Protein AF-U6DU14-F1 (afdb_monomer_lite)

InterPro domains:
  IPR022316 Tumour necrosis factor receptor 12 [PF12191] (1-95)
  IPR022316 Tumour necrosis factor receptor 12 [PR01962] (2-17)
  IPR022316 Tumour necrosis factor receptor 12 [PR01962] (23-33)
  IPR022316 Tumour necrosis factor receptor 12 [PR01962] (72-83)
  IPR022316 Tumour necrosis factor receptor 12 [PTHR32037] (1-95)
  IPR022316 Tumour necrosis factor receptor 12 [cd13413] (1-92)

Secondary structure (DSSP, 8-state):
-PPTTEEEETTTTEEEEGGGTTT--S-THHHHHHTS-----TTHHHHHHHHHHHHHHHHHHHHHHHHHHHHHHTTS------S----S-------

Structure (mmCIF, N/CA/C/O backbone):
data_AF-U6DU14-F1
#
_entry.id   AF-U6DU14-F1
#
loop_
_atom_site.group_PDB
_atom_site.id
_atom_site.type_symbol
_atom_site.label_atom_id
_atom_site.label_alt_id
_atom_site.label_comp_id
_atom_site.label_asym_id
_atom_site.label_entity_id
_atom_site.label_seq_id
_atom_site.pdbx_PDB_ins_code
_atom_site.Cartn_x
_atom_site.Cartn_y
_atom_site.Cartn_z
_atom_site.occupancy
_atom_site.B_iso_or_equiv
_atom_site.auth_seq_id
_atom_site.auth_comp_id
_atom_site.auth_asym_id
_atom_site.auth_atom_id
_atom_site.pdbx_PDB_model_num
ATOM 1 N N . PRO A 1 1 ? 17.130 5.815 -26.820 1.00 77.38 1 PRO A N 1
ATOM 2 C CA . PRO A 1 1 ? 16.693 5.488 -25.438 1.00 77.38 1 PRO A CA 1
ATOM 3 C C . PRO A 1 1 ? 15.840 4.215 -25.480 1.00 77.38 1 PRO A C 1
ATOM 5 O O . PRO A 1 1 ? 15.036 4.092 -26.400 1.00 77.38 1 PRO A O 1
ATOM 8 N N . CYS A 1 2 ? 16.055 3.267 -24.564 1.00 81.62 2 CYS A N 1
ATOM 9 C CA . CYS A 1 2 ? 15.315 2.000 -24.547 1.00 81.62 2 CYS A CA 1
ATOM 10 C C . CYS A 1 2 ? 13.856 2.193 -24.085 1.00 81.62 2 CYS A C 1
ATOM 12 O O . CYS A 1 2 ? 13.533 3.159 -23.389 1.00 81.62 2 CYS A O 1
ATOM 14 N N . SER A 1 3 ? 12.971 1.278 -24.487 1.00 82.06 3 SER A N 1
ATOM 15 C CA . SER A 1 3 ? 11.555 1.254 -24.092 1.00 82.06 3 SER A CA 1
ATOM 16 C C . SER A 1 3 ? 11.394 1.037 -22.580 1.00 82.06 3 SER A C 1
ATOM 18 O O . SER A 1 3 ? 12.269 0.457 -21.934 1.00 82.06 3 SER A O 1
ATOM 20 N N . ARG A 1 4 ? 10.263 1.453 -21.986 1.00 78.12 4 ARG A N 1
ATOM 21 C CA . ARG A 1 4 ? 9.996 1.164 -20.561 1.00 78.12 4 ARG A CA 1
ATOM 22 C C . ARG A 1 4 ? 10.038 -0.343 -20.299 1.00 78.12 4 ARG A C 1
ATOM 24 O O . ARG A 1 4 ? 9.453 -1.103 -21.060 1.00 78.12 4 ARG A O 1
ATOM 31 N N . GLY A 1 5 ? 10.693 -0.744 -19.209 1.00 79.88 5 GLY A N 1
ATOM 32 C CA . GLY A 1 5 ? 10.884 -2.158 -18.862 1.00 79.88 5 GLY A CA 1
ATOM 33 C C . GLY A 1 5 ? 12.048 -2.832 -19.594 1.00 79.88 5 GLY A C 1
ATOM 34 O O . GLY A 1 5 ? 12.283 -4.018 -19.392 1.00 79.88 5 GLY A O 1
ATOM 35 N N . SER A 1 6 ? 12.800 -2.082 -20.405 1.00 86.00 6 SER A N 1
ATOM 36 C CA . SER A 1 6 ? 14.050 -2.537 -21.007 1.00 86.00 6 SER A CA 1
ATOM 37 C C . SER A 1 6 ? 15.212 -1.645 -20.584 1.00 86.00 6 SER A C 1
ATOM 39 O O . SER A 1 6 ? 15.043 -0.449 -20.339 1.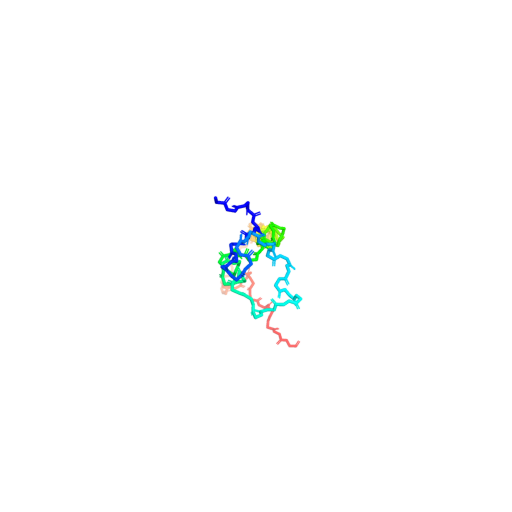00 86.00 6 SER A O 1
ATOM 41 N N . SER A 1 7 ? 16.395 -2.238 -20.499 1.00 87.44 7 SER A N 1
ATOM 42 C CA . SER A 1 7 ? 17.635 -1.574 -20.113 1.00 87.44 7 SER A CA 1
ATOM 43 C C . SER A 1 7 ? 18.699 -1.804 -21.177 1.00 87.44 7 SER A C 1
ATOM 45 O O . SER A 1 7 ? 18.679 -2.804 -21.899 1.00 87.44 7 SER A O 1
ATOM 47 N N . TRP A 1 8 ? 19.612 -0.850 -21.310 1.00 88.50 8 TRP A N 1
ATOM 48 C CA . TRP A 1 8 ? 20.711 -0.935 -22.262 1.00 88.50 8 TRP A CA 1
ATOM 49 C C . TRP A 1 8 ? 21.769 -1.930 -21.774 1.00 88.50 8 TRP A C 1
ATOM 51 O O . TRP A 1 8 ? 22.179 -1.880 -20.615 1.00 88.50 8 TRP A O 1
ATOM 61 N N . SER A 1 9 ? 22.221 -2.821 -22.658 1.00 87.50 9 SER A N 1
ATOM 62 C CA . SER A 1 9 ? 23.357 -3.711 -22.413 1.00 87.50 9 SER A CA 1
ATOM 63 C C . SER A 1 9 ? 24.548 -3.234 -23.234 1.00 87.50 9 SER A C 1
ATOM 65 O O . SER A 1 9 ? 24.466 -3.215 -24.460 1.00 87.50 9 SER A O 1
ATOM 67 N N . ALA A 1 10 ? 25.646 -2.877 -22.562 1.00 86.44 10 ALA A N 1
ATOM 68 C CA . ALA A 1 10 ? 26.887 -2.486 -23.231 1.00 86.44 10 ALA A CA 1
ATOM 69 C C . ALA A 1 10 ? 27.545 -3.676 -23.952 1.00 86.44 10 ALA A C 1
ATOM 71 O O . ALA A 1 10 ? 27.958 -3.536 -25.096 1.00 86.44 10 ALA A O 1
ATOM 72 N N . ASP A 1 11 ? 27.553 -4.858 -23.327 1.00 85.62 11 ASP A N 1
ATOM 73 C CA . ASP A 1 11 ? 28.139 -6.079 -23.901 1.00 85.62 11 ASP A CA 1
ATOM 74 C C . ASP A 1 11 ? 27.489 -6.530 -25.214 1.00 85.62 11 ASP A C 1
ATOM 76 O O . ASP A 1 11 ? 28.159 -7.062 -26.097 1.00 85.62 11 ASP A O 1
ATOM 80 N N . LEU A 1 12 ? 26.167 -6.371 -25.336 1.00 83.88 12 LEU A N 1
ATOM 81 C CA . LEU A 1 12 ? 25.413 -6.805 -26.516 1.00 83.88 12 LEU A CA 1
ATOM 82 C C . LEU A 1 12 ? 25.026 -5.647 -27.442 1.00 83.88 12 LEU A C 1
ATOM 84 O O . LEU A 1 12 ? 24.304 -5.888 -28.411 1.00 83.88 12 LEU A O 1
ATOM 88 N N . ASP A 1 13 ? 25.470 -4.425 -27.126 1.00 88.50 13 ASP A N 1
ATOM 89 C CA . ASP A 1 13 ? 25.183 -3.178 -27.849 1.00 88.50 13 ASP A CA 1
ATOM 90 C C . ASP A 1 13 ? 23.696 -3.039 -28.240 1.00 88.50 13 ASP A C 1
ATOM 92 O O . ASP A 1 13 ? 23.328 -2.617 -29.337 1.00 88.50 13 ASP A O 1
ATOM 96 N N . LYS A 1 14 ? 22.803 -3.491 -27.346 1.00 89.94 14 LYS A N 1
ATOM 97 C CA . LYS A 1 14 ? 21.355 -3.534 -27.591 1.00 89.94 14 LYS A CA 1
ATOM 98 C C . LYS A 1 14 ? 20.536 -3.430 -26.312 1.00 89.94 14 LYS A C 1
ATOM 100 O O . LYS A 1 14 ? 20.990 -3.760 -25.217 1.00 89.94 14 LYS A O 1
ATOM 105 N N . CYS A 1 15 ? 19.279 -3.019 -26.463 1.00 87.69 15 CYS A N 1
ATOM 106 C CA . CYS A 1 15 ? 18.315 -3.019 -25.365 1.00 87.69 15 CYS A CA 1
ATOM 107 C C . CYS A 1 15 ? 17.864 -4.454 -25.039 1.00 87.69 15 CYS A C 1
ATOM 109 O O . CYS A 1 15 ? 17.547 -5.238 -25.938 1.00 87.69 15 CYS A O 1
ATOM 111 N N . MET A 1 16 ? 17.804 -4.774 -23.749 1.00 88.62 16 MET A N 1
ATOM 112 C CA . MET A 1 16 ? 17.347 -6.056 -23.214 1.00 88.62 16 MET A CA 1
ATOM 113 C C . MET A 1 16 ? 16.159 -5.876 -22.281 1.00 88.62 16 MET A C 1
ATOM 115 O O . MET A 1 16 ? 16.048 -4.862 -21.594 1.00 88.62 16 MET A O 1
ATOM 119 N N . ASP A 1 17 ? 15.286 -6.878 -22.246 1.00 88.44 17 ASP A N 1
ATOM 120 C CA . ASP A 1 17 ? 14.123 -6.883 -21.365 1.00 88.44 17 ASP A CA 1
ATOM 121 C C . ASP A 1 17 ? 14.526 -7.230 -19.926 1.00 88.44 17 ASP A C 1
ATOM 123 O O . ASP A 1 17 ? 15.222 -8.224 -19.679 1.00 88.44 17 ASP A O 1
ATOM 127 N N . CYS A 1 18 ? 14.053 -6.428 -18.972 1.00 84.38 18 CYS A N 1
ATOM 128 C CA . CYS A 1 18 ? 14.306 -6.625 -17.550 1.00 84.38 18 CYS A CA 1
ATOM 129 C C . CYS A 1 18 ? 13.746 -7.952 -17.014 1.00 84.38 18 CYS A C 1
ATOM 131 O O . CYS A 1 18 ? 14.263 -8.475 -16.025 1.00 84.38 18 CYS A O 1
ATOM 133 N N . ALA A 1 19 ? 12.761 -8.556 -17.687 1.00 83.31 19 ALA A N 1
ATOM 134 C CA . ALA A 1 19 ? 12.248 -9.886 -17.360 1.00 83.31 19 ALA A CA 1
ATOM 135 C C . ALA A 1 19 ? 13.281 -11.016 -17.554 1.00 83.31 19 ALA A C 1
ATOM 137 O O . ALA A 1 19 ? 13.079 -12.120 -17.055 1.00 83.31 19 ALA A O 1
ATOM 138 N N . SER A 1 20 ? 14.404 -10.754 -18.237 1.00 82.00 20 SER A N 1
ATOM 139 C CA . SER A 1 20 ? 15.478 -11.739 -18.456 1.00 82.00 20 SER A CA 1
ATOM 140 C C . SER A 1 20 ? 16.429 -11.884 -17.258 1.00 82.00 20 SER A C 1
ATOM 142 O O . SER A 1 20 ? 17.119 -12.896 -17.130 1.00 82.00 20 SER A O 1
ATOM 144 N N . CYS A 1 21 ? 16.456 -10.899 -16.355 1.00 83.12 21 CYS A N 1
ATOM 145 C CA . CYS A 1 21 ? 17.316 -10.880 -15.169 1.00 83.12 21 CYS A CA 1
ATOM 146 C C . CYS A 1 21 ? 17.148 -12.066 -14.202 1.00 83.12 21 CYS A C 1
ATOM 148 O O . CYS A 1 21 ? 18.169 -12.567 -13.735 1.00 83.12 21 CYS A O 1
ATOM 150 N N . PRO A 1 22 ? 15.936 -12.583 -13.905 1.00 79.44 22 PRO A N 1
ATOM 151 C CA . PRO A 1 22 ? 15.807 -13.784 -13.075 1.00 79.44 22 PRO A CA 1
ATOM 152 C C . PRO A 1 22 ? 16.482 -15.022 -13.685 1.00 79.44 22 PRO A C 1
ATOM 154 O O . PRO A 1 22 ? 16.956 -15.876 -12.942 1.00 79.44 22 PRO A O 1
ATOM 157 N N . ALA A 1 23 ? 16.569 -15.118 -15.016 1.00 79.31 23 ALA A N 1
ATOM 158 C CA . ALA A 1 23 ? 17.264 -16.216 -15.689 1.00 79.31 23 ALA A CA 1
ATOM 159 C C . ALA A 1 23 ? 18.788 -15.998 -15.771 1.00 79.31 23 ALA A C 1
ATOM 161 O O . ALA A 1 23 ? 19.547 -16.968 -15.800 1.00 79.31 23 ALA A O 1
ATOM 162 N N . ARG A 1 24 ? 19.248 -14.738 -15.817 1.00 71.00 24 ARG A N 1
ATOM 163 C CA . ARG A 1 24 ? 20.669 -14.349 -15.855 1.00 71.00 24 ARG A CA 1
ATOM 164 C C . ARG A 1 24 ? 20.916 -13.090 -15.010 1.00 71.00 24 ARG A C 1
ATOM 166 O O . ARG A 1 24 ? 20.889 -11.985 -15.545 1.00 71.00 24 ARG A O 1
ATOM 173 N N . PRO A 1 25 ? 21.197 -13.243 -13.705 1.00 72.12 25 PRO A N 1
ATOM 174 C CA . PRO A 1 25 ? 21.337 -12.105 -12.795 1.00 72.12 25 PRO A CA 1
ATOM 175 C C . PRO A 1 25 ? 22.670 -11.350 -12.932 1.00 72.12 25 PRO A C 1
ATOM 177 O O . PRO A 1 25 ? 22.782 -10.229 -12.451 1.00 72.12 25 PRO A O 1
ATOM 180 N N . HIS A 1 26 ? 23.683 -11.937 -13.580 1.00 79.38 26 HIS A N 1
ATOM 181 C CA . HIS A 1 26 ? 25.037 -11.372 -13.690 1.00 79.38 26 HIS A CA 1
ATOM 182 C C . HIS A 1 26 ? 25.261 -10.580 -14.988 1.00 79.38 26 HIS A C 1
ATOM 184 O O . HIS A 1 26 ? 26.319 -10.665 -15.600 1.00 79.38 26 HIS A O 1
ATOM 190 N N . SER A 1 27 ? 24.240 -9.883 -15.478 1.00 79.75 27 SER A N 1
ATOM 191 C CA . SER A 1 27 ? 24.331 -9.117 -16.723 1.00 79.75 27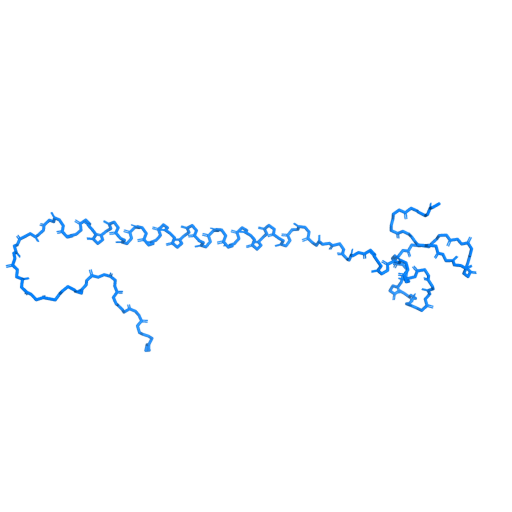 SER A CA 1
ATOM 192 C C . SER A 1 27 ? 24.177 -7.623 -16.462 1.00 79.75 27 SER A C 1
ATOM 194 O O . SER A 1 27 ? 23.302 -7.215 -15.700 1.00 79.75 27 SER A O 1
ATOM 196 N N . ASP A 1 28 ? 24.977 -6.805 -17.144 1.00 84.62 28 ASP A N 1
ATOM 197 C CA . ASP A 1 28 ? 25.068 -5.356 -16.907 1.00 84.62 28 ASP A CA 1
ATOM 198 C C . ASP A 1 28 ? 23.735 -4.615 -17.064 1.00 84.62 28 ASP A C 1
ATOM 200 O O . ASP A 1 28 ? 23.441 -3.669 -16.332 1.00 84.62 28 ASP A O 1
ATOM 204 N N . PHE A 1 29 ? 22.869 -5.083 -17.970 1.00 83.06 29 PHE A N 1
ATOM 205 C CA . PHE A 1 29 ? 21.548 -4.484 -18.173 1.00 83.06 29 PHE A CA 1
ATOM 206 C C . PHE A 1 29 ? 20.649 -4.599 -16.931 1.00 83.06 29 PHE A C 1
ATOM 208 O O . PHE A 1 29 ? 19.783 -3.743 -16.729 1.00 83.06 29 PHE A O 1
ATOM 215 N N . CYS A 1 30 ? 20.870 -5.597 -16.064 1.00 81.94 30 CYS A N 1
ATOM 216 C CA . CYS A 1 30 ? 20.086 -5.797 -14.845 1.00 81.94 30 CYS A CA 1
ATOM 217 C C . CYS A 1 30 ? 20.330 -4.717 -13.789 1.00 81.94 30 CYS A C 1
ATOM 219 O O . CYS A 1 30 ? 19.422 -4.426 -13.011 1.00 81.94 30 CYS A O 1
ATOM 221 N N . LEU A 1 31 ? 21.493 -4.056 -13.807 1.00 79.81 31 LEU A N 1
ATOM 222 C CA . LEU A 1 31 ? 21.764 -2.905 -12.942 1.00 79.81 31 LEU A CA 1
ATOM 223 C C . LEU A 1 31 ? 20.837 -1.728 -13.283 1.00 79.81 31 LEU A C 1
ATOM 225 O O . LEU A 1 31 ? 20.276 -1.102 -12.388 1.00 79.81 31 LEU A O 1
ATOM 229 N N . GLY A 1 32 ? 20.605 -1.479 -14.577 1.00 76.06 32 GLY A N 1
ATOM 230 C CA . GLY A 1 32 ? 19.651 -0.462 -15.035 1.00 76.06 32 GLY A CA 1
ATOM 231 C C . GLY A 1 32 ? 18.186 -0.850 -14.799 1.00 76.06 32 GLY A C 1
ATOM 232 O O . GLY A 1 32 ? 17.342 0.019 -14.596 1.00 76.06 32 GLY A O 1
ATOM 233 N N . CYS A 1 33 ? 17.885 -2.151 -14.762 1.00 77.00 33 CYS A N 1
ATOM 234 C CA . CYS A 1 33 ? 16.552 -2.674 -14.458 1.00 77.00 33 CYS A CA 1
ATOM 235 C C . CYS A 1 33 ? 16.201 -2.640 -12.967 1.00 77.00 33 CYS A C 1
ATOM 237 O O . CYS A 1 33 ? 15.043 -2.420 -12.631 1.00 77.00 33 CYS A O 1
ATOM 239 N N . ALA A 1 34 ? 17.172 -2.829 -12.070 1.00 62.75 34 ALA A N 1
ATOM 240 C CA . ALA A 1 34 ? 16.952 -2.789 -10.622 1.00 62.75 34 ALA A CA 1
ATOM 241 C C . ALA A 1 34 ? 16.501 -1.404 -10.116 1.00 62.75 34 ALA A C 1
ATOM 243 O O . ALA A 1 34 ? 15.911 -1.297 -9.043 1.00 62.75 34 ALA A O 1
ATOM 244 N N . ALA A 1 35 ? 16.730 -0.347 -10.903 1.00 59.84 35 ALA A N 1
ATOM 245 C CA . ALA A 1 35 ? 16.190 0.987 -10.652 1.00 59.84 35 ALA A CA 1
ATOM 246 C C . ALA A 1 35 ? 14.683 1.110 -10.967 1.00 59.84 35 ALA A C 1
ATOM 248 O O . ALA A 1 35 ? 14.066 2.108 -10.594 1.00 59.84 35 ALA A O 1
ATOM 249 N N . ALA A 1 36 ? 14.076 0.124 -11.641 1.00 54.22 36 ALA A N 1
ATOM 250 C CA . ALA A 1 36 ? 12.630 0.042 -11.796 1.00 54.22 36 ALA A CA 1
ATOM 251 C C . ALA A 1 36 ? 12.049 -0.638 -10.544 1.00 54.22 36 ALA A C 1
ATOM 253 O O . ALA A 1 36 ? 12.262 -1.838 -10.352 1.00 54.22 36 ALA A O 1
ATOM 254 N N . PRO A 1 37 ? 11.341 0.096 -9.664 1.00 53.88 37 PRO A N 1
ATOM 255 C CA . PRO A 1 37 ? 10.783 -0.501 -8.462 1.00 53.88 37 PRO A CA 1
ATOM 256 C C . PRO A 1 37 ? 9.828 -1.639 -8.853 1.00 53.88 37 PRO A C 1
ATOM 258 O O . PRO A 1 37 ? 9.078 -1.492 -9.827 1.00 53.88 37 PRO A O 1
ATOM 261 N N . PRO A 1 38 ? 9.842 -2.772 -8.122 1.00 56.22 38 PRO A N 1
ATOM 262 C CA . PRO A 1 38 ? 8.915 -3.865 -8.373 1.00 56.22 38 PRO A CA 1
ATOM 263 C C . PRO A 1 38 ? 7.502 -3.297 -8.310 1.00 56.22 38 PRO A C 1
ATOM 265 O O . PRO A 1 38 ? 7.189 -2.549 -7.382 1.00 56.22 38 PRO A O 1
ATOM 268 N N . ALA A 1 39 ? 6.695 -3.602 -9.330 1.00 56.50 39 ALA A N 1
ATOM 269 C CA . ALA A 1 39 ? 5.342 -3.089 -9.493 1.00 56.50 39 ALA A CA 1
ATOM 270 C C . ALA A 1 39 ? 4.624 -3.083 -8.139 1.00 56.50 39 ALA A C 1
ATOM 272 O O . ALA A 1 39 ? 4.340 -4.135 -7.565 1.00 56.50 39 ALA A O 1
ATOM 273 N N . SER A 1 40 ? 4.399 -1.885 -7.600 1.00 58.38 40 SER A N 1
ATOM 274 C CA . SER A 1 40 ? 3.665 -1.693 -6.362 1.00 58.38 40 SER A CA 1
ATOM 275 C C . SER A 1 40 ? 2.295 -2.313 -6.571 1.00 58.38 40 SER A C 1
ATOM 277 O O . SER A 1 40 ? 1.526 -1.803 -7.374 1.00 58.38 40 SER A O 1
ATOM 279 N N . PHE A 1 41 ? 2.020 -3.447 -5.917 1.00 60.03 41 PHE A N 1
ATOM 280 C CA . PHE A 1 41 ? 0.752 -4.166 -6.033 1.00 60.03 41 PHE A CA 1
ATOM 281 C C . PHE A 1 41 ? -0.395 -3.206 -5.688 1.00 60.03 41 PHE A C 1
ATOM 283 O O . PHE A 1 41 ? -0.671 -2.976 -4.506 1.00 60.03 41 PHE A O 1
ATOM 290 N N . PRO A 1 42 ? -1.083 -2.625 -6.687 1.00 62.00 42 PRO A N 1
ATOM 291 C CA . PRO A 1 42 ? -1.923 -1.454 -6.460 1.00 62.00 42 PRO A CA 1
ATOM 292 C C . PRO A 1 42 ? -3.231 -1.828 -5.754 1.00 62.00 42 PRO A C 1
ATOM 294 O O . PRO A 1 42 ? -3.944 -0.952 -5.282 1.00 62.00 42 PRO A O 1
ATOM 297 N N . LEU A 1 43 ? -3.526 -3.131 -5.644 1.00 62.62 43 LEU A N 1
ATOM 298 C CA . LEU A 1 43 ? -4.663 -3.683 -4.910 1.00 62.62 43 LEU A CA 1
ATOM 299 C C . LEU A 1 43 ? -4.396 -3.897 -3.413 1.00 62.62 43 LEU A C 1
ATOM 301 O O . LEU A 1 43 ? -5.342 -3.907 -2.634 1.00 62.62 43 LEU A O 1
ATOM 305 N N . LEU A 1 44 ? -3.144 -4.044 -2.974 1.00 69.31 44 LEU A N 1
ATOM 306 C CA . LEU A 1 44 ? -2.847 -4.292 -1.556 1.00 69.31 44 LEU A CA 1
ATOM 307 C C . LEU A 1 44 ? -3.171 -3.064 -0.695 1.00 69.31 44 LEU A C 1
ATOM 309 O O . LEU A 1 44 ? -3.772 -3.182 0.370 1.00 69.31 44 LEU A O 1
ATOM 313 N N . TRP A 1 45 ? -2.853 -1.873 -1.201 1.00 72.38 45 TRP A N 1
ATOM 314 C CA . TRP A 1 45 ? -3.129 -0.605 -0.527 1.00 72.38 45 TRP A CA 1
ATOM 315 C C . TRP A 1 45 ? -4.624 -0.341 -0.259 1.00 72.38 45 TRP A C 1
ATOM 317 O O . TRP A 1 45 ? -4.969 -0.054 0.889 1.00 72.38 45 TRP A O 1
ATOM 327 N N . PRO A 1 46 ? -5.545 -0.469 -1.240 1.00 77.62 46 PRO A N 1
ATOM 328 C CA . PRO A 1 46 ? -6.971 -0.275 -0.992 1.00 77.62 46 PRO A CA 1
ATOM 329 C C . PRO A 1 46 ? -7.575 -1.360 -0.095 1.00 77.62 46 PRO A C 1
ATOM 331 O O . PRO A 1 46 ? -8.503 -1.056 0.648 1.00 77.62 46 PRO A O 1
ATOM 334 N N . ILE A 1 47 ? -7.051 -2.593 -0.100 1.00 78.12 47 ILE A N 1
ATOM 335 C CA . ILE A 1 47 ? -7.521 -3.652 0.808 1.00 78.12 47 ILE A CA 1
ATOM 336 C C . 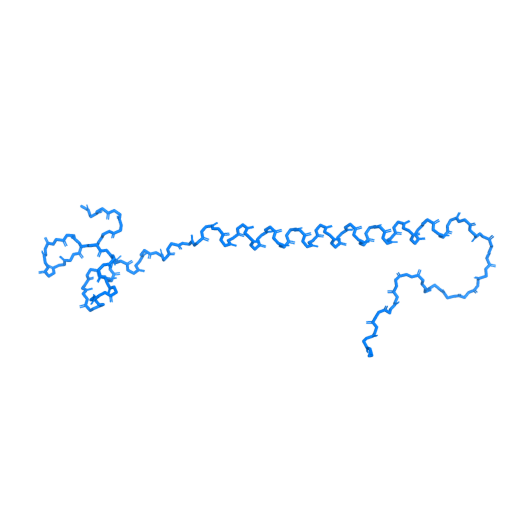ILE A 1 47 ? -7.147 -3.318 2.257 1.00 78.12 47 ILE A C 1
ATOM 338 O O . ILE A 1 47 ? -8.017 -3.348 3.130 1.00 78.12 47 ILE A O 1
ATOM 342 N N . LEU A 1 48 ? -5.889 -2.935 2.516 1.00 80.50 48 LEU A N 1
ATOM 343 C CA . LEU A 1 48 ? -5.469 -2.505 3.855 1.00 80.50 48 LEU A CA 1
ATOM 344 C C . LEU A 1 48 ? -6.215 -1.241 4.305 1.00 80.50 48 LEU A C 1
ATOM 346 O O . LEU A 1 48 ? -6.726 -1.195 5.424 1.00 80.50 48 LEU A O 1
ATOM 350 N N . GLY A 1 49 ? -6.324 -0.235 3.433 1.00 83.44 49 GLY A N 1
ATOM 351 C CA . GLY A 1 49 ? -7.026 1.012 3.739 1.00 83.44 49 GLY A CA 1
ATOM 352 C C . GLY A 1 49 ? -8.526 0.813 3.975 1.00 83.44 49 GLY A C 1
ATOM 353 O O . GLY A 1 49 ? -9.094 1.405 4.896 1.00 83.44 49 GLY A O 1
ATOM 354 N N . GLY A 1 50 ? -9.163 -0.059 3.190 1.00 86.94 50 GLY A N 1
ATOM 355 C CA . GLY A 1 50 ? -10.573 -0.416 3.334 1.00 86.94 50 GLY A CA 1
ATOM 356 C C . GLY A 1 50 ? -10.854 -1.160 4.638 1.00 86.94 50 GLY A C 1
ATOM 357 O O . GLY A 1 50 ? -11.783 -0.792 5.355 1.00 86.94 50 GLY A O 1
ATOM 358 N N . ALA A 1 51 ? -10.022 -2.145 4.992 1.00 89.38 51 ALA A N 1
ATOM 359 C CA . ALA A 1 51 ? -10.158 -2.889 6.243 1.00 89.38 51 ALA A CA 1
ATOM 360 C C . ALA A 1 51 ? -9.989 -1.988 7.479 1.00 89.38 51 ALA A C 1
ATOM 362 O O . ALA A 1 51 ? -10.811 -2.042 8.395 1.00 89.38 51 ALA A O 1
ATOM 363 N N . LEU A 1 52 ? -8.973 -1.115 7.480 1.00 92.75 52 LEU A N 1
ATOM 364 C CA . LEU A 1 52 ? -8.742 -0.141 8.554 1.00 92.75 52 LEU A CA 1
ATOM 365 C C . LEU A 1 52 ? -9.917 0.829 8.702 1.00 92.75 52 LEU A C 1
ATOM 367 O O . LEU A 1 52 ? -10.402 1.054 9.810 1.00 92.75 52 LEU A O 1
ATOM 371 N N . SER A 1 53 ? -10.407 1.366 7.584 1.00 92.50 53 SER A N 1
ATOM 372 C CA . SER A 1 53 ? -11.528 2.311 7.585 1.00 92.50 53 SER A CA 1
ATOM 373 C C . SER A 1 53 ? -12.816 1.657 8.087 1.00 92.50 53 SER A C 1
ATOM 375 O O . SER A 1 53 ? -13.525 2.239 8.908 1.00 92.50 53 SER A O 1
ATOM 377 N N . LEU A 1 54 ? -13.099 0.427 7.647 1.00 94.75 54 LEU A N 1
ATOM 378 C CA . LEU A 1 54 ? -14.264 -0.334 8.092 1.00 94.75 54 LEU A CA 1
ATOM 379 C C . LEU A 1 54 ? -14.202 -0.628 9.596 1.00 94.75 54 LEU A C 1
ATOM 381 O O . LEU A 1 54 ? -15.187 -0.405 10.301 1.00 94.75 54 LEU A O 1
ATOM 385 N N . ALA A 1 55 ? -13.049 -1.079 10.097 1.00 95.19 55 ALA A N 1
ATOM 386 C CA . ALA A 1 55 ? -12.851 -1.344 11.520 1.00 95.19 55 ALA A CA 1
ATOM 387 C C . ALA A 1 55 ? -13.073 -0.083 12.370 1.00 95.19 55 ALA A C 1
ATOM 389 O O . ALA A 1 55 ? -13.747 -0.135 13.400 1.00 95.19 55 ALA A O 1
ATOM 390 N N . LEU A 1 56 ? -12.569 1.065 11.908 1.00 95.38 56 LEU A N 1
ATOM 391 C CA . LEU A 1 56 ? -12.705 2.343 12.602 1.00 95.38 56 LEU A CA 1
ATOM 392 C C . LEU A 1 56 ? -14.170 2.809 12.645 1.00 95.38 56 LEU A C 1
ATOM 394 O O . LEU A 1 56 ? -14.662 3.200 13.704 1.00 95.38 56 LEU A O 1
ATOM 398 N N . VAL A 1 57 ? -14.904 2.684 11.535 1.00 96.62 57 VAL A N 1
ATOM 399 C CA . VAL A 1 57 ? -16.344 2.999 11.476 1.00 96.62 57 VAL A CA 1
ATOM 400 C C . VAL A 1 57 ? -17.157 2.084 12.395 1.00 96.62 57 VAL A C 1
ATOM 402 O O . VAL A 1 57 ? -18.016 2.568 13.135 1.00 96.62 57 VAL A O 1
ATOM 405 N N . LEU A 1 58 ? -16.876 0.778 12.405 1.00 96.19 58 LEU A N 1
ATOM 406 C CA . LEU A 1 58 ? -17.555 -0.177 13.289 1.00 96.19 58 LEU A CA 1
ATOM 407 C C . LEU A 1 58 ? -17.269 0.105 14.773 1.00 96.19 58 LEU A C 1
ATOM 409 O O . LEU A 1 58 ? -18.184 0.051 15.601 1.00 96.19 58 LEU A O 1
ATOM 413 N N . GLY A 1 59 ? -16.028 0.463 15.114 1.00 94.69 59 GLY A N 1
ATOM 414 C CA . GLY A 1 59 ? -15.645 0.879 16.465 1.00 94.69 59 GLY A CA 1
ATOM 415 C C . GLY A 1 59 ? -16.387 2.139 16.921 1.00 94.69 59 GLY A C 1
ATOM 416 O O . GLY A 1 59 ? -16.961 2.165 18.008 1.00 94.69 59 GLY A O 1
ATOM 417 N N . LEU A 1 60 ? -16.462 3.162 16.064 1.00 95.38 60 LEU A N 1
ATOM 418 C CA . LEU A 1 60 ? -17.187 4.398 16.373 1.00 95.38 60 LEU A CA 1
ATOM 419 C C . LEU A 1 60 ? -18.693 4.166 16.529 1.00 95.38 60 LEU A C 1
ATOM 421 O O . LEU A 1 60 ? -19.291 4.672 17.476 1.00 95.38 60 LEU A O 1
ATOM 425 N N . LEU A 1 61 ? -19.313 3.387 15.636 1.00 94.81 61 LEU A N 1
ATOM 426 C CA . LEU A 1 61 ? -20.743 3.082 15.714 1.00 94.81 61 LEU A CA 1
ATOM 427 C C . LEU A 1 61 ? -21.081 2.269 16.965 1.00 94.81 61 LEU A C 1
ATOM 429 O O . LEU A 1 61 ? -22.036 2.606 17.664 1.00 94.81 61 LEU A O 1
ATOM 433 N N . SER A 1 62 ? -20.299 1.234 17.280 1.00 90.94 62 SER A N 1
ATOM 434 C CA . SER A 1 62 ? -20.510 0.426 18.488 1.00 90.94 62 SER A CA 1
ATOM 435 C C . SER A 1 62 ? -20.339 1.260 19.760 1.00 90.94 62 SER A C 1
ATOM 437 O O . SER A 1 62 ? -21.242 1.273 20.598 1.00 90.94 62 SER A O 1
ATOM 439 N N . GLY A 1 63 ? -19.261 2.044 19.862 1.00 89.50 63 GLY A N 1
ATOM 440 C CA . GLY A 1 63 ? -19.037 2.963 20.978 1.00 89.50 63 GLY A CA 1
ATOM 441 C C . GLY A 1 63 ? -20.150 4.004 21.115 1.00 89.50 63 GLY A C 1
ATOM 442 O O . GLY A 1 63 ? -20.671 4.219 22.209 1.00 89.50 63 GLY A O 1
ATOM 443 N N . PHE A 1 64 ? -20.595 4.598 20.005 1.00 89.88 64 PHE A N 1
ATOM 444 C CA . PHE A 1 64 ? -21.677 5.582 20.006 1.00 89.88 64 PHE A CA 1
ATOM 445 C C . PHE A 1 64 ? -23.023 4.978 20.421 1.00 89.88 64 PHE A C 1
ATOM 447 O O . PHE A 1 64 ? -23.778 5.602 21.170 1.00 89.88 64 PHE A O 1
ATOM 454 N N . LEU A 1 65 ? -23.337 3.761 19.967 1.00 87.06 65 LEU A N 1
ATOM 455 C CA . LEU A 1 65 ? -24.556 3.052 20.357 1.00 87.06 65 LEU A CA 1
ATOM 456 C C . LEU A 1 65 ? -24.544 2.694 21.846 1.00 87.06 65 LEU A C 1
ATOM 458 O O . LEU A 1 65 ? -25.561 2.895 22.516 1.00 87.06 65 LEU A O 1
ATOM 462 N N . VAL A 1 66 ? -23.408 2.227 22.373 1.00 86.38 66 VAL A N 1
ATOM 463 C CA . VAL A 1 66 ? -23.226 1.961 23.809 1.00 86.38 66 VAL A CA 1
ATOM 464 C C . VAL A 1 66 ? -23.374 3.252 24.609 1.00 86.38 66 VAL A C 1
ATOM 466 O O . VAL A 1 66 ? -24.203 3.307 25.518 1.00 86.38 66 VAL A O 1
ATOM 469 N N . TRP A 1 67 ? -22.678 4.321 24.212 1.00 81.12 67 TR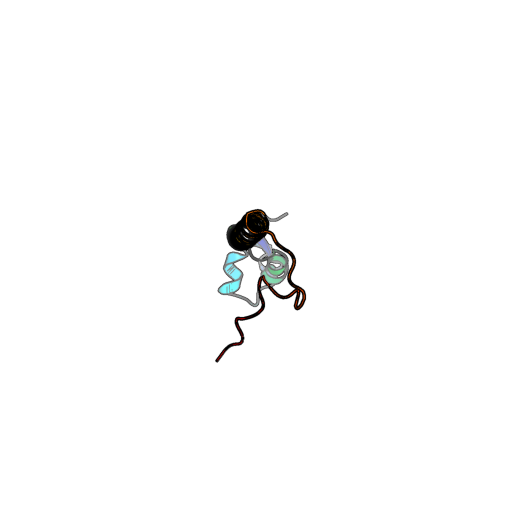P A N 1
ATOM 470 C CA . TRP A 1 67 ? -22.772 5.631 24.856 1.00 81.12 67 TRP A CA 1
ATOM 471 C C . TRP A 1 67 ? -24.210 6.150 24.867 1.00 81.12 67 TRP A C 1
ATOM 473 O O . TRP A 1 67 ? -24.741 6.490 25.921 1.00 81.12 67 TRP A O 1
ATOM 483 N N . ARG A 1 68 ? -24.900 6.140 23.720 1.00 81.06 68 ARG A N 1
ATOM 484 C CA . ARG A 1 68 ? -26.293 6.598 23.617 1.00 81.06 68 ARG A CA 1
ATOM 485 C C . ARG A 1 68 ? -27.244 5.735 24.447 1.00 81.06 68 ARG A C 1
ATOM 487 O O . ARG A 1 68 ? -28.225 6.268 24.968 1.00 81.06 68 ARG A O 1
ATOM 494 N N . ARG A 1 69 ? -26.981 4.429 24.573 1.00 74.50 69 ARG A N 1
ATOM 495 C CA . ARG A 1 69 ? -27.777 3.502 25.389 1.00 74.50 69 ARG A CA 1
ATOM 496 C C . ARG A 1 69 ? -27.566 3.741 26.886 1.00 74.50 69 ARG A C 1
ATOM 498 O O . ARG A 1 69 ? -28.577 3.840 27.580 1.00 74.50 69 ARG A O 1
ATOM 505 N N . CYS A 1 70 ? -26.326 3.925 27.352 1.00 69.75 70 CYS A N 1
ATOM 506 C CA . CYS A 1 70 ? -26.032 4.326 28.739 1.00 69.75 70 CYS A CA 1
ATOM 507 C C . CYS A 1 70 ? -26.697 5.680 29.045 1.00 69.75 70 CYS A C 1
ATOM 509 O O . CYS A 1 70 ? -27.581 5.773 29.895 1.00 69.75 70 CYS A O 1
ATOM 511 N N . ARG A 1 71 ? -26.458 6.689 28.197 1.00 68.81 71 ARG A N 1
ATOM 512 C CA . ARG A 1 71 ? -27.021 8.040 28.354 1.00 68.81 71 ARG A CA 1
ATOM 513 C C . ARG A 1 71 ? -28.554 8.094 28.293 1.00 68.81 71 ARG A C 1
ATOM 515 O O . ARG A 1 71 ? -29.126 9.101 28.704 1.00 68.81 71 ARG A O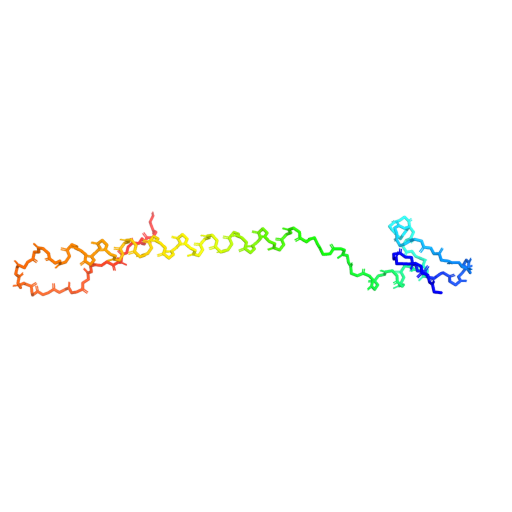 1
ATOM 522 N N . ARG A 1 72 ? -29.234 7.109 27.687 1.00 63.34 72 ARG A N 1
ATOM 523 C CA . ARG A 1 72 ? -30.711 6.996 27.663 1.00 63.34 72 ARG A CA 1
ATOM 524 C C . ARG A 1 72 ? -31.263 6.312 28.911 1.00 63.34 72 ARG A C 1
ATOM 526 O O . ARG A 1 72 ? -32.387 6.625 29.288 1.00 63.34 72 ARG A O 1
ATOM 533 N N . ARG A 1 73 ? -30.507 5.397 29.522 1.00 56.75 73 ARG A N 1
ATOM 534 C CA . ARG A 1 73 ? -30.890 4.705 30.763 1.00 56.75 73 ARG A CA 1
ATOM 535 C C . ARG A 1 73 ? -30.810 5.627 31.979 1.00 56.75 73 ARG A C 1
ATOM 537 O O . ARG A 1 73 ? -31.692 5.563 32.819 1.00 56.75 73 ARG A O 1
ATOM 544 N N . GLU A 1 74 ? -29.854 6.550 31.994 1.00 54.44 74 GLU A N 1
ATOM 545 C CA . GLU A 1 74 ? -29.659 7.530 33.077 1.00 54.44 74 GLU A CA 1
ATOM 546 C C 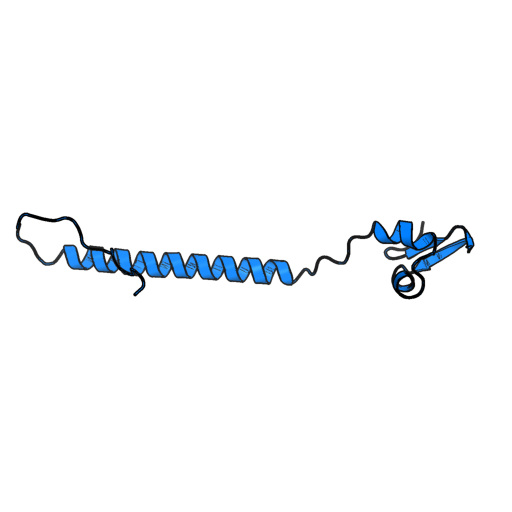. GLU A 1 74 ? -30.801 8.554 33.242 1.00 54.44 74 GLU A C 1
ATOM 548 O O . GLU A 1 74 ? -30.859 9.254 34.243 1.00 54.44 74 GLU A O 1
ATOM 553 N N . LYS A 1 75 ? -31.713 8.690 32.267 1.00 51.41 75 LYS A N 1
ATOM 554 C CA . LYS A 1 75 ? -32.698 9.797 32.234 1.00 51.41 75 LYS A CA 1
ATOM 555 C C . LYS A 1 75 ? -34.126 9.403 32.586 1.00 51.41 75 LYS A C 1
ATOM 557 O O . LYS A 1 75 ? -35.015 10.235 32.461 1.00 51.41 75 LYS A O 1
ATOM 562 N N . PHE A 1 76 ? -34.355 8.160 33.009 1.00 44.47 76 PHE A N 1
ATOM 563 C CA . PHE A 1 76 ? -35.697 7.682 33.365 1.00 44.47 76 PHE A CA 1
ATOM 564 C C . PHE A 1 76 ? -35.837 7.152 34.797 1.00 44.47 76 PHE A C 1
ATOM 566 O O . PHE A 1 76 ? -36.907 6.667 35.148 1.00 44.47 76 PHE A O 1
ATOM 573 N N . THR A 1 77 ? -34.816 7.288 35.647 1.00 46.44 77 THR A N 1
ATOM 574 C CA . THR A 1 77 ? -34.910 6.909 37.065 1.00 46.44 77 THR A CA 1
ATOM 575 C C . THR A 1 77 ? -34.188 7.938 37.937 1.00 46.44 77 THR A C 1
ATOM 577 O O . THR A 1 77 ? -32.985 7.852 38.147 1.00 46.44 77 THR A O 1
ATOM 580 N N . THR A 1 78 ? -34.905 8.944 38.428 1.00 49.84 78 THR A N 1
ATOM 581 C CA . THR A 1 78 ? -34.493 9.731 39.607 1.00 49.84 78 THR A CA 1
ATOM 582 C C . THR A 1 78 ? -35.214 9.133 40.821 1.00 49.84 78 THR A C 1
ATOM 584 O O . THR A 1 78 ? -36.407 8.853 40.677 1.00 49.84 78 THR A O 1
ATOM 587 N N . PRO A 1 79 ? -34.573 8.937 41.988 1.00 47.28 79 PRO A N 1
ATOM 588 C CA . PRO A 1 79 ? -33.987 10.046 42.739 1.00 47.28 79 PRO A CA 1
ATOM 589 C C . PRO A 1 79 ? -32.588 9.766 43.321 1.00 47.28 79 PRO A C 1
ATOM 591 O O . PRO A 1 79 ? -32.013 8.699 43.162 1.00 47.28 79 PRO A O 1
ATOM 594 N N . ILE A 1 80 ? -32.052 10.815 43.935 1.00 55.53 80 ILE A N 1
ATOM 595 C CA . ILE A 1 80 ? -30.722 10.984 44.522 1.00 55.53 80 ILE A CA 1
ATOM 596 C C . ILE A 1 80 ? -30.452 9.953 45.637 1.00 55.53 80 ILE A C 1
ATOM 598 O O . ILE A 1 80 ? -31.017 10.071 46.718 1.00 55.53 80 ILE A O 1
ATOM 602 N N . GLU A 1 81 ? -29.555 9.001 45.386 1.00 49.81 81 GLU A N 1
ATOM 603 C CA . GLU A 1 81 ? -28.700 8.349 46.392 1.00 49.81 81 GLU A CA 1
ATOM 604 C C . GLU A 1 81 ? -27.288 8.376 45.784 1.00 49.81 81 GLU A C 1
ATOM 606 O O . GLU A 1 81 ? -27.042 7.815 44.721 1.00 49.81 81 GLU A O 1
ATOM 611 N N . GLU A 1 82 ? -26.453 9.339 46.174 1.00 52.41 82 GLU A N 1
ATOM 612 C CA . GLU A 1 82 ? -25.405 9.133 47.179 1.00 52.41 82 GLU A CA 1
ATOM 613 C C . GLU A 1 82 ? -24.587 7.858 46.897 1.00 52.41 82 GLU A C 1
ATOM 615 O O . GLU A 1 82 ? -25.052 6.740 47.094 1.00 52.41 82 GLU A O 1
ATOM 620 N N . THR A 1 83 ? -23.313 8.055 46.539 1.00 51.91 83 THR A N 1
ATOM 621 C CA . THR A 1 83 ? -22.238 7.052 46.367 1.00 51.91 83 THR A CA 1
ATOM 622 C C . THR A 1 83 ? -22.049 6.458 44.963 1.00 51.91 83 THR A C 1
ATOM 624 O O . THR A 1 83 ? -22.830 5.650 44.479 1.00 51.91 83 THR A O 1
ATOM 627 N N . GLY A 1 84 ? -20.892 6.768 44.367 1.00 48.34 84 GLY A N 1
ATOM 628 C CA . GLY A 1 84 ? -20.236 5.881 43.401 1.00 48.34 84 GLY A CA 1
ATOM 629 C C . GLY A 1 84 ? -20.575 6.138 41.939 1.00 48.34 84 GLY A C 1
ATOM 630 O O . GLY A 1 84 ? -21.285 5.367 41.302 1.00 48.34 84 GLY A O 1
ATOM 631 N N . GLY A 1 85 ? -20.004 7.203 41.375 1.00 43.75 85 GLY A N 1
ATOM 632 C CA . GLY A 1 85 ? -19.939 7.400 39.930 1.00 43.75 85 GLY A CA 1
ATOM 633 C C . GLY A 1 85 ? -19.026 6.371 39.258 1.00 43.75 85 GLY A C 1
ATOM 634 O O . GLY A 1 85 ? -17.914 6.705 38.873 1.00 43.75 85 GLY A O 1
ATOM 635 N N . GLU A 1 86 ? -19.502 5.142 39.087 1.00 56.97 86 GLU A N 1
ATOM 636 C CA . GLU A 1 86 ? -18.891 4.106 38.252 1.00 56.97 86 GLU A CA 1
ATOM 637 C C . GLU A 1 86 ? -20.012 3.352 37.529 1.00 56.97 86 GLU A C 1
ATOM 639 O O . GLU A 1 86 ? -20.766 2.599 38.137 1.00 56.97 86 GLU A O 1
ATOM 644 N N . GLY A 1 87 ? -20.176 3.571 36.221 1.00 51.34 87 GLY A N 1
ATOM 645 C CA . GLY A 1 87 ? -21.296 2.942 35.520 1.00 51.34 87 GLY A CA 1
ATOM 646 C C . GLY A 1 87 ? -21.378 3.151 34.014 1.00 51.34 87 GLY A C 1
ATOM 647 O O . GLY A 1 87 ? -22.443 3.524 33.544 1.00 51.34 87 GLY A O 1
ATOM 648 N N . CYS A 1 88 ? -20.277 2.934 33.275 1.00 52.59 88 CYS A N 1
ATOM 649 C CA . CYS A 1 88 ? -20.231 2.397 31.892 1.00 52.59 88 CYS A CA 1
ATOM 650 C C . CYS A 1 88 ? -18.831 2.616 31.254 1.00 52.59 88 CYS A C 1
ATOM 652 O O . CYS A 1 88 ? -18.506 3.758 30.935 1.00 52.59 88 CYS A O 1
ATOM 654 N N . PRO A 1 89 ? -18.060 1.577 30.872 1.00 53.69 89 PRO A N 1
ATOM 655 C CA . PRO A 1 89 ? -17.772 0.313 31.538 1.00 53.69 89 PRO A CA 1
ATOM 656 C C . PRO A 1 89 ? -16.313 0.258 32.046 1.00 53.69 89 PRO A C 1
ATOM 658 O O . PRO A 1 89 ? -15.361 0.527 31.314 1.00 53.69 89 PRO A O 1
ATOM 661 N N . GLY A 1 90 ? -16.144 -0.206 33.282 1.00 57.56 90 GLY A N 1
ATOM 662 C CA . GLY A 1 90 ? -15.077 -1.150 33.588 1.00 57.56 90 GLY A CA 1
ATOM 663 C C . GLY A 1 90 ? -15.552 -2.569 33.256 1.00 57.56 90 GLY A C 1
ATOM 664 O O . GLY A 1 90 ? -16.751 -2.840 33.269 1.00 57.56 90 GLY A O 1
ATOM 665 N N . VAL A 1 91 ? -14.581 -3.455 33.025 1.00 49.09 91 VAL A N 1
ATOM 666 C CA . VAL A 1 91 ? -14.669 -4.921 32.877 1.00 49.09 91 VAL A CA 1
ATOM 667 C C . VAL A 1 91 ? -14.815 -5.460 31.446 1.00 49.09 91 VAL A C 1
ATOM 669 O O . VAL A 1 91 ? -15.895 -5.762 30.952 1.00 49.09 91 VAL A O 1
ATOM 672 N N . ALA A 1 92 ? -13.655 -5.737 30.852 1.00 43.09 92 ALA A N 1
ATOM 673 C CA . ALA A 1 92 ? -13.280 -7.127 30.596 1.00 43.09 92 ALA A CA 1
ATOM 674 C C . ALA A 1 92 ? -11.808 -7.312 31.010 1.00 43.09 92 ALA A C 1
ATOM 676 O O . ALA A 1 92 ? -10.897 -7.286 30.186 1.00 43.09 92 ALA A O 1
ATOM 677 N N . LEU A 1 93 ? -11.582 -7.420 32.326 1.00 44.44 93 LEU A N 1
ATOM 678 C CA . LEU A 1 93 ? -10.410 -8.117 32.850 1.00 44.44 93 LEU A CA 1
ATOM 679 C C . LEU A 1 93 ? -10.523 -9.566 32.369 1.00 44.44 93 LEU A C 1
ATOM 681 O O . LEU A 1 93 ? -11.539 -10.220 32.589 1.00 44.44 93 LEU A O 1
ATOM 685 N N . ILE A 1 94 ? -9.500 -10.001 31.648 1.00 41.38 94 ILE A N 1
ATOM 686 C CA . ILE A 1 94 ? -9.313 -11.361 31.157 1.00 41.38 94 ILE A CA 1
ATOM 687 C C . ILE A 1 94 ? -9.143 -12.275 32.381 1.00 41.38 94 ILE A C 1
ATOM 689 O O . ILE A 1 94 ? -8.251 -12.026 33.195 1.00 41.38 94 ILE A O 1
ATOM 693 N N . GLN A 1 95 ? -9.978 -13.308 32.500 1.00 40.44 95 GLN A N 1
ATOM 694 C CA . GLN A 1 95 ? -9.733 -14.494 33.325 1.00 40.44 95 GLN A CA 1
ATOM 695 C C . GLN A 1 95 ? -9.985 -15.737 32.477 1.00 40.44 95 GLN A C 1
ATOM 697 O O . GLN A 1 95 ? -10.994 -15.736 31.736 1.00 40.44 95 GLN A O 1
#

Sequence (95 aa):
PCSRGSSWSADLDKCMDCASCPARPHSDFCLGCAAAPPASFPLLWPILGGALSLALVLGLLSGFLVWRRCRRREKFTTPIEETGGEGCPGVALIQ

Radius of gyration: 30.92 Å; chains: 1; bounding box: 64×27×75 Å

pLDDT: mean 72.86, std 16.52, range [40.44, 96.62]

Foldseek 3Di:
DDDPQWFQFPVVRDIDGCVCCVVPVPGPRVVVNVVPPDPPPPVVVCVVVVVVVVVVVVVVVVVVVLVVVQVVVVPPDDDDDDDDPQDRDDDDPDD

Organism: Neovison vison (NCBI:txid452646)